Protein AF-A0A8J4EF20-F1 (afdb_monomer_lite)

Structure (mmCIF, N/CA/C/O backbone):
data_AF-A0A8J4EF20-F1
#
_entry.id   AF-A0A8J4EF20-F1
#
loop_
_atom_site.group_PDB
_atom_site.id
_atom_site.type_symbol
_atom_site.label_atom_id
_atom_site.label_alt_id
_atom_site.label_comp_id
_atom_site.label_asym_id
_atom_site.label_entity_id
_atom_site.label_seq_id
_atom_site.pdbx_PDB_ins_code
_atom_site.Cartn_x
_atom_site.Cartn_y
_atom_site.Cartn_z
_atom_site.occupancy
_atom_site.B_iso_or_equiv
_atom_site.auth_seq_id
_atom_site.auth_comp_id
_atom_site.auth_asym_id
_atom_site.auth_atom_id
_atom_site.pdbx_PDB_model_num
ATOM 1 N N . MET A 1 1 ? -8.658 13.257 -1.725 1.00 37.62 1 MET A N 1
ATOM 2 C CA . MET A 1 1 ? -7.494 12.971 -2.589 1.00 37.62 1 MET A CA 1
ATOM 3 C C . MET A 1 1 ? -7.894 11.803 -3.470 1.00 37.62 1 MET A C 1
ATOM 5 O O . MET A 1 1 ? -8.219 10.756 -2.934 1.00 37.62 1 MET A O 1
ATOM 9 N N . GLU A 1 2 ? -8.025 12.010 -4.778 1.00 33.81 2 GLU A N 1
ATOM 10 C CA . GLU A 1 2 ? -8.579 10.992 -5.679 1.00 33.81 2 GLU A CA 1
ATOM 11 C C . GLU A 1 2 ? -7.526 9.910 -5.949 1.00 33.81 2 GLU A C 1
ATOM 13 O O . GLU A 1 2 ? -6.489 10.159 -6.571 1.00 33.81 2 GLU A O 1
ATOM 18 N N . VAL A 1 3 ? -7.759 8.717 -5.404 1.00 44.69 3 VAL A N 1
ATOM 19 C CA . VAL A 1 3 ? -6.876 7.562 -5.561 1.00 44.69 3 VAL A CA 1
ATOM 20 C C . VAL A 1 3 ? -7.042 7.040 -6.986 1.00 44.69 3 VAL A C 1
ATOM 22 O O . VAL A 1 3 ? -7.980 6.313 -7.296 1.00 44.69 3 VAL A O 1
ATOM 25 N N . ARG A 1 4 ? -6.129 7.422 -7.884 1.00 49.66 4 ARG A N 1
ATOM 26 C CA . ARG A 1 4 ? -6.089 6.867 -9.243 1.00 49.66 4 ARG A CA 1
ATOM 27 C C . ARG A 1 4 ? -5.648 5.408 -9.174 1.00 49.66 4 ARG A C 1
ATOM 29 O O . ARG A 1 4 ? -4.462 5.125 -8.993 1.00 49.66 4 ARG A O 1
ATOM 36 N N . SER A 1 5 ? -6.595 4.488 -9.321 1.00 50.69 5 SER A N 1
ATOM 37 C CA . SER A 1 5 ? -6.291 3.071 -9.490 1.00 50.69 5 SER A CA 1
ATOM 38 C C . SER A 1 5 ? -5.600 2.836 -10.839 1.00 50.69 5 SER A C 1
ATOM 40 O O . SER A 1 5 ? -5.718 3.612 -11.792 1.00 50.69 5 SER A O 1
ATOM 42 N N . ARG A 1 6 ? -4.787 1.782 -10.911 1.00 54.69 6 ARG A N 1
ATOM 43 C CA . ARG A 1 6 ? -4.089 1.412 -12.143 1.00 54.69 6 ARG A CA 1
ATOM 44 C C . ARG A 1 6 ? -5.136 0.920 -13.141 1.00 54.69 6 ARG A C 1
ATOM 46 O O . ARG A 1 6 ? -5.892 0.015 -12.800 1.00 54.69 6 ARG A O 1
ATOM 53 N N . ALA A 1 7 ? -5.145 1.470 -14.356 1.00 51.94 7 ALA A N 1
ATOM 54 C CA . ALA A 1 7 ? -5.999 0.956 -15.420 1.00 51.94 7 ALA A CA 1
ATOM 55 C C . ALA A 1 7 ? -5.715 -0.541 -15.606 1.00 51.94 7 ALA A C 1
ATOM 57 O O . ALA A 1 7 ? -4.567 -0.940 -15.843 1.00 51.94 7 ALA A O 1
ATOM 58 N N . THR A 1 8 ? -6.752 -1.359 -15.452 1.00 52.81 8 THR A N 1
ATOM 59 C CA . THR A 1 8 ? -6.697 -2.786 -15.779 1.00 52.81 8 THR A CA 1
ATOM 60 C C . THR A 1 8 ? -6.411 -2.949 -17.271 1.00 52.81 8 THR A C 1
ATOM 62 O O . THR A 1 8 ? -6.638 -2.021 -18.047 1.00 52.81 8 THR A O 1
ATOM 65 N N . SER A 1 9 ? -5.910 -4.110 -17.700 1.00 61.00 9 SER A N 1
ATOM 66 C CA . SER A 1 9 ? -5.631 -4.356 -19.126 1.00 61.00 9 SER A CA 1
ATOM 67 C C . SER A 1 9 ? -6.849 -4.083 -20.021 1.00 61.00 9 SER A C 1
ATOM 69 O O . SER A 1 9 ? -6.689 -3.610 -21.140 1.00 61.00 9 SER A O 1
ATOM 71 N N . ALA A 1 10 ? -8.062 -4.294 -19.500 1.00 56.78 10 ALA A N 1
ATOM 72 C CA . ALA A 1 10 ? -9.322 -3.995 -20.181 1.00 56.78 10 ALA A CA 1
ATOM 73 C C . ALA A 1 10 ? -9.597 -2.489 -20.385 1.00 56.78 10 ALA A C 1
ATOM 75 O O . ALA A 1 10 ? -10.391 -2.124 -21.244 1.00 56.78 10 ALA A O 1
ATOM 76 N N . GLN A 1 11 ? -8.962 -1.611 -19.606 1.00 60.69 11 GLN A N 1
ATOM 77 C CA . GLN A 1 11 ? -9.154 -0.155 -19.641 1.00 60.69 11 GLN A CA 1
ATOM 78 C C . GLN A 1 11 ? -8.081 0.573 -20.465 1.00 60.69 11 GLN A C 1
ATOM 80 O O . GLN A 1 11 ? -8.075 1.804 -20.521 1.00 60.69 11 GLN A O 1
ATOM 85 N N . TRP A 1 12 ? -7.139 -0.148 -21.078 1.00 74.31 12 TRP A N 1
ATOM 86 C CA . TRP A 1 12 ? -6.108 0.467 -21.911 1.00 74.31 12 TRP A CA 1
ATOM 87 C C . TRP A 1 12 ? -6.682 0.883 -23.268 1.00 74.31 12 TRP A C 1
ATOM 89 O O . TRP A 1 12 ? -7.251 0.072 -23.994 1.00 74.31 12 TRP A O 1
ATOM 99 N N . ALA A 1 13 ? -6.492 2.151 -23.637 1.00 72.94 13 ALA A N 1
ATOM 100 C CA . ALA A 1 13 ? -6.752 2.609 -24.995 1.00 72.94 13 ALA A CA 1
ATOM 101 C C . ALA A 1 13 ? -5.622 2.113 -25.912 1.00 72.94 13 ALA A C 1
ATOM 103 O O . ALA A 1 13 ? -4.482 2.566 -25.805 1.00 72.94 13 ALA A O 1
ATOM 104 N N . ILE A 1 14 ? -5.934 1.167 -26.797 1.00 71.25 14 ILE A N 1
ATOM 105 C CA . ILE A 1 14 ? -4.999 0.662 -27.807 1.00 71.25 14 ILE A CA 1
ATOM 106 C C . ILE A 1 14 ? -5.165 1.517 -29.067 1.00 71.25 14 ILE A C 1
ATOM 108 O O . ILE A 1 14 ? -6.250 1.562 -29.651 1.00 71.25 14 ILE A O 1
ATOM 112 N N . SER A 1 15 ? -4.100 2.212 -29.479 1.00 76.38 15 SER A N 1
ATOM 113 C CA . SER A 1 15 ? -4.092 2.935 -30.756 1.00 76.38 15 SER A CA 1
ATOM 114 C C . SER A 1 15 ? -4.264 1.949 -31.911 1.00 76.38 15 SER A C 1
ATOM 116 O O . SER A 1 15 ? -3.551 0.950 -31.981 1.00 76.38 15 SER A O 1
ATOM 118 N N . ARG A 1 16 ? -5.193 2.240 -32.827 1.00 77.50 16 ARG A N 1
ATOM 119 C CA . ARG A 1 16 ? -5.398 1.453 -34.057 1.00 77.50 16 ARG A CA 1
ATOM 120 C C . ARG A 1 16 ? -4.428 1.840 -35.173 1.00 77.50 16 ARG A C 1
ATOM 122 O O . ARG A 1 16 ? -4.312 1.113 -36.153 1.00 77.50 16 ARG A O 1
ATOM 129 N N . GLU A 1 17 ? -3.761 2.981 -35.037 1.00 82.06 17 GLU A N 1
ATOM 130 C CA . GLU A 1 17 ? -2.817 3.482 -36.027 1.00 82.06 17 GLU A CA 1
ATOM 131 C C . GLU A 1 17 ? -1.407 2.982 -35.704 1.00 82.06 17 GLU A C 1
ATOM 133 O O . GLU A 1 17 ? -0.823 3.314 -34.668 1.00 82.06 17 GLU A O 1
ATOM 138 N N . VAL A 1 18 ? -0.881 2.142 -36.594 1.00 76.62 18 VAL A N 1
ATOM 139 C CA . VAL A 1 18 ? 0.451 1.546 -36.488 1.00 76.62 18 VAL A CA 1
ATOM 140 C C . VAL A 1 18 ? 1.435 2.441 -37.239 1.00 76.62 18 VAL A C 1
ATOM 142 O O . VAL A 1 18 ? 1.498 2.424 -38.464 1.00 76.62 18 VAL A O 1
ATOM 145 N N . VAL A 1 19 ? 2.195 3.243 -36.493 1.00 87.00 19 VAL A N 1
ATOM 146 C CA . VAL A 1 19 ? 3.094 4.276 -37.051 1.00 87.00 19 VAL A CA 1
ATOM 147 C C . VAL A 1 19 ? 4.431 3.711 -37.553 1.00 87.00 19 VAL A C 1
ATOM 149 O O . VAL A 1 19 ? 5.170 4.389 -38.261 1.00 87.00 19 VAL A O 1
ATOM 152 N N . HIS A 1 20 ? 4.760 2.469 -37.189 1.00 84.19 20 HIS A N 1
ATOM 153 C CA . HIS A 1 20 ? 5.950 1.766 -37.660 1.00 84.19 20 HIS A CA 1
ATOM 154 C C . HIS A 1 20 ? 5.647 0.281 -37.882 1.00 84.19 20 HIS A C 1
ATOM 156 O O . HIS A 1 20 ? 4.813 -0.279 -37.167 1.00 84.19 20 HIS A O 1
ATOM 162 N N . PRO A 1 21 ? 6.350 -0.397 -38.807 1.00 87.31 21 PRO A N 1
ATOM 163 C CA . PRO A 1 21 ? 6.238 -1.841 -38.952 1.00 87.31 21 PRO A CA 1
ATOM 164 C C . PRO A 1 21 ? 6.422 -2.549 -37.596 1.00 87.31 21 PRO A C 1
ATOM 166 O O . PRO A 1 21 ? 7.342 -2.201 -36.844 1.00 87.31 21 PRO A O 1
ATOM 169 N N . PRO A 1 22 ? 5.546 -3.500 -37.232 1.00 84.62 22 PRO A N 1
ATOM 170 C CA . PRO A 1 22 ? 5.643 -4.196 -35.957 1.00 84.62 22 PRO A CA 1
ATOM 171 C C . PRO A 1 22 ? 6.892 -5.088 -35.918 1.00 84.62 22 PRO A C 1
ATOM 173 O O . PRO A 1 22 ? 7.191 -5.796 -36.876 1.00 84.62 22 PRO A O 1
ATOM 176 N N . LEU A 1 23 ? 7.615 -5.069 -34.793 1.00 91.50 23 LEU A N 1
ATOM 177 C CA . LEU A 1 23 ? 8.835 -5.872 -34.599 1.00 91.50 23 LEU A CA 1
ATOM 178 C C . LEU A 1 23 ? 8.542 -7.375 -34.457 1.00 91.50 23 LEU A C 1
ATOM 180 O O . LEU A 1 23 ? 9.394 -8.209 -34.750 1.00 91.50 23 LEU A O 1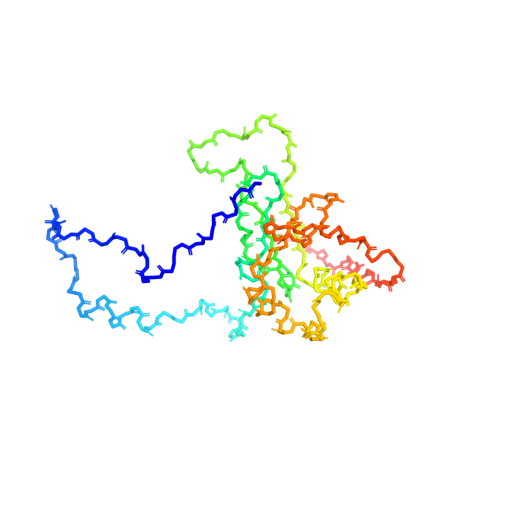
ATOM 184 N N . VAL A 1 24 ? 7.345 -7.715 -33.978 1.00 91.69 24 VAL A N 1
ATOM 185 C CA . VAL A 1 24 ? 6.841 -9.081 -33.803 1.00 91.69 24 VAL A CA 1
ATOM 186 C C . VAL A 1 24 ? 5.360 -9.113 -34.154 1.00 91.69 24 VAL A C 1
ATOM 188 O O . VAL A 1 24 ? 4.673 -8.096 -34.054 1.00 91.69 24 VAL A O 1
ATOM 191 N N . THR A 1 25 ? 4.845 -10.279 -34.540 1.00 88.00 25 THR A N 1
ATOM 192 C CA . THR A 1 25 ? 3.401 -10.430 -34.766 1.00 88.00 25 THR A CA 1
ATOM 193 C C . THR A 1 25 ? 2.626 -10.331 -33.451 1.00 88.00 25 THR A C 1
ATOM 195 O O . THR A 1 25 ? 3.132 -10.691 -32.385 1.00 88.00 25 THR A O 1
ATOM 198 N N . GLU A 1 26 ? 1.366 -9.900 -33.518 1.00 84.06 26 GLU A N 1
ATOM 199 C CA . GLU A 1 26 ? 0.485 -9.832 -32.346 1.00 84.06 26 GLU A CA 1
ATOM 200 C C . GLU A 1 26 ? 0.311 -11.204 -31.679 1.00 84.06 26 GLU A C 1
ATOM 202 O O . GLU A 1 26 ? 0.415 -11.320 -30.462 1.00 84.06 26 GLU A O 1
ATOM 207 N N . ALA A 1 27 ? 0.156 -12.270 -32.468 1.00 85.00 27 ALA A N 1
ATOM 208 C CA . ALA A 1 27 ? 0.059 -13.631 -31.946 1.00 85.00 27 ALA A CA 1
ATOM 209 C C . ALA A 1 27 ? 1.316 -14.050 -31.160 1.00 85.00 27 ALA A C 1
ATOM 211 O O . ALA A 1 27 ? 1.205 -14.675 -30.105 1.00 85.00 27 ALA A O 1
ATOM 212 N N . GLN A 1 28 ? 2.515 -13.683 -31.630 1.00 87.44 28 GLN A N 1
ATOM 213 C CA . GLN A 1 28 ? 3.762 -13.918 -30.893 1.00 87.44 28 GLN A CA 1
ATOM 214 C C . GLN A 1 28 ? 3.825 -13.081 -29.615 1.00 87.44 28 GLN A C 1
ATOM 216 O O . GLN A 1 28 ? 4.210 -13.602 -28.569 1.00 87.44 28 GLN A O 1
ATOM 221 N N . PHE A 1 29 ? 3.412 -11.814 -29.681 1.00 83.75 29 PHE A N 1
ATOM 222 C CA . PHE A 1 29 ? 3.346 -10.938 -28.518 1.00 83.75 29 PHE A CA 1
ATOM 223 C C . PHE A 1 29 ? 2.413 -11.513 -27.442 1.00 83.75 29 PHE A C 1
ATOM 225 O O . PHE A 1 29 ? 2.852 -11.728 -26.315 1.00 83.75 29 PHE A O 1
ATOM 232 N N . VAL A 1 30 ? 1.173 -11.870 -27.794 1.00 82.12 30 VAL A N 1
ATOM 233 C CA . VAL A 1 30 ? 0.188 -12.483 -26.883 1.00 82.12 30 VAL A CA 1
ATOM 234 C C . VAL A 1 30 ? 0.709 -13.799 -26.303 1.00 82.12 30 VAL A C 1
ATOM 236 O O . VAL A 1 30 ? 0.593 -14.039 -25.101 1.00 82.12 30 VAL A O 1
ATOM 239 N N . ARG A 1 31 ? 1.347 -14.638 -27.129 1.00 82.62 31 ARG A N 1
ATOM 240 C CA . ARG A 1 31 ? 1.909 -15.919 -26.682 1.00 82.62 31 ARG A CA 1
ATOM 241 C C . ARG A 1 31 ? 3.025 -15.733 -25.656 1.00 82.62 31 ARG A C 1
ATOM 243 O O . ARG A 1 31 ? 3.066 -16.480 -24.687 1.00 82.62 31 ARG A O 1
ATOM 250 N N . VAL A 1 32 ? 3.896 -14.738 -25.827 1.00 81.56 32 VAL A N 1
ATOM 251 C CA . VAL A 1 32 ? 4.946 -14.413 -24.844 1.00 81.56 32 VAL A CA 1
ATOM 252 C C . VAL A 1 32 ? 4.359 -13.745 -23.597 1.00 81.56 32 VAL A C 1
ATOM 254 O O . VAL A 1 32 ? 4.831 -14.015 -22.495 1.00 81.56 32 VAL A O 1
ATOM 257 N N . GLN A 1 33 ? 3.293 -12.946 -23.724 1.00 72.56 33 GLN A N 1
ATOM 258 C CA . GLN A 1 33 ? 2.591 -12.393 -22.559 1.00 72.56 33 GLN A CA 1
ATOM 259 C C . GLN A 1 33 ? 1.994 -13.490 -21.668 1.00 72.56 33 GLN A C 1
ATOM 261 O O . GLN A 1 33 ? 2.045 -13.376 -20.448 1.00 72.56 33 GLN A O 1
ATOM 266 N N . ALA A 1 34 ? 1.520 -14.596 -22.247 1.00 67.25 34 ALA A N 1
ATOM 267 C CA . ALA A 1 34 ? 1.083 -15.763 -21.475 1.00 67.25 34 ALA A CA 1
ATOM 268 C C . ALA A 1 34 ? 2.238 -16.473 -20.735 1.00 67.25 34 ALA A C 1
ATOM 270 O O . ALA A 1 34 ? 2.005 -17.164 -19.747 1.00 67.25 34 ALA A O 1
ATOM 271 N N . VAL A 1 35 ? 3.483 -16.288 -21.188 1.00 69.31 35 VAL A N 1
ATOM 272 C CA . VAL A 1 35 ? 4.698 -16.867 -20.587 1.00 69.31 35 VAL A CA 1
ATOM 273 C C . VAL A 1 35 ? 5.258 -15.985 -19.464 1.00 69.31 35 VAL A C 1
ATOM 275 O O . VAL A 1 35 ? 6.155 -16.435 -18.748 1.00 69.31 35 VAL A O 1
ATOM 278 N N . HIS A 1 36 ? 4.733 -14.765 -19.251 1.00 50.81 36 HIS A N 1
ATOM 279 C CA . HIS A 1 36 ? 5.174 -13.873 -18.173 1.00 50.81 36 HIS A CA 1
ATOM 280 C C . HIS A 1 36 ? 4.974 -14.517 -16.793 1.00 50.81 36 HIS A C 1
ATOM 282 O O . HIS A 1 36 ? 3.974 -14.351 -16.099 1.00 50.81 36 HIS A O 1
ATOM 288 N N . THR A 1 37 ? 6.007 -15.232 -16.379 1.00 51.72 37 THR A N 1
ATOM 289 C CA . THR A 1 37 ? 6.204 -15.741 -15.036 1.00 51.72 37 THR A CA 1
ATOM 290 C C . THR A 1 37 ? 6.776 -14.576 -14.243 1.00 51.72 37 THR A C 1
ATOM 292 O O . THR A 1 37 ? 7.719 -13.921 -14.696 1.00 51.72 37 THR A O 1
ATOM 295 N N . ALA A 1 38 ? 6.188 -14.263 -13.085 1.00 54.84 38 ALA A N 1
ATOM 296 C CA . ALA A 1 38 ? 6.790 -13.305 -12.161 1.00 54.84 38 ALA A CA 1
ATOM 297 C C . ALA A 1 38 ? 8.282 -13.660 -12.001 1.00 54.84 38 ALA A C 1
ATOM 299 O O . ALA A 1 38 ? 8.562 -14.850 -11.840 1.00 54.84 38 ALA A O 1
ATOM 300 N N . PRO A 1 39 ? 9.219 -12.692 -12.083 1.00 51.75 39 PRO A N 1
ATOM 301 C CA . PRO A 1 39 ? 10.648 -12.976 -12.030 1.00 51.75 39 PRO A CA 1
ATOM 302 C C . PRO A 1 39 ? 10.955 -13.935 -10.883 1.00 51.75 39 PRO A C 1
ATOM 304 O O . PRO A 1 39 ? 10.724 -13.603 -9.717 1.00 51.75 39 PRO A O 1
ATOM 307 N N . MET A 1 40 ? 11.403 -15.141 -11.227 1.00 53.16 40 MET A N 1
ATOM 308 C CA . MET A 1 40 ? 11.771 -16.144 -10.242 1.00 53.16 40 MET A CA 1
ATOM 309 C C . MET A 1 40 ? 13.107 -15.688 -9.643 1.00 53.16 40 MET A C 1
ATOM 311 O O . MET A 1 40 ? 14.055 -15.441 -10.393 1.00 53.16 40 MET A O 1
ATOM 315 N N . PRO A 1 41 ? 13.193 -15.475 -8.323 1.00 59.47 41 PRO A N 1
ATOM 316 C CA . PRO A 1 41 ? 14.456 -15.165 -7.664 1.00 59.47 41 PRO A CA 1
ATOM 317 C C . PRO A 1 41 ? 15.471 -16.278 -7.913 1.00 59.47 41 PRO A C 1
ATOM 319 O O . PRO A 1 41 ? 15.080 -17.416 -8.165 1.00 59.47 41 PRO A O 1
ATOM 322 N N . ALA A 1 42 ? 16.762 -15.963 -7.781 1.00 61.09 42 ALA A N 1
ATOM 323 C CA . ALA A 1 42 ? 17.845 -16.939 -7.928 1.00 61.09 42 ALA A CA 1
ATOM 324 C C . ALA A 1 42 ? 17.653 -18.187 -7.041 1.00 61.09 42 ALA A C 1
ATOM 326 O O . ALA A 1 42 ? 18.047 -19.281 -7.427 1.00 61.09 42 ALA A O 1
ATOM 327 N N . ASP A 1 43 ? 16.969 -18.028 -5.905 1.00 67.00 43 ASP A N 1
ATOM 328 C CA . ASP A 1 43 ? 16.677 -19.092 -4.939 1.00 67.00 43 ASP A CA 1
ATOM 329 C C . ASP A 1 43 ? 15.445 -19.943 -5.311 1.00 67.00 43 ASP A C 1
ATOM 331 O O . ASP A 1 43 ? 15.009 -20.793 -4.540 1.00 67.00 43 ASP A O 1
ATOM 335 N N . GLY A 1 44 ? 14.808 -19.680 -6.456 1.00 63.78 44 GLY A N 1
ATOM 336 C CA . GLY A 1 44 ? 13.643 -20.420 -6.946 1.00 63.78 44 GLY A CA 1
ATOM 337 C C . GLY A 1 44 ? 12.332 -20.172 -6.183 1.00 63.78 44 GLY A C 1
ATOM 338 O O . GLY A 1 44 ? 11.261 -20.561 -6.643 1.00 63.78 44 GLY A O 1
ATOM 339 N N . ALA A 1 45 ? 12.359 -19.500 -5.033 1.00 67.38 45 ALA A N 1
ATOM 340 C CA . ALA A 1 45 ? 11.158 -19.248 -4.242 1.00 67.38 45 ALA A CA 1
ATOM 341 C C . ALA A 1 45 ? 10.253 -18.189 -4.895 1.00 67.38 45 ALA A C 1
ATOM 343 O O . ALA A 1 45 ? 10.678 -17.065 -5.165 1.00 67.38 45 ALA A O 1
ATOM 344 N N . ARG A 1 46 ? 8.967 -18.498 -5.104 1.00 68.94 46 ARG A N 1
ATOM 345 C CA . ARG A 1 46 ? 7.999 -17.505 -5.594 1.00 68.94 46 ARG A CA 1
ATOM 346 C C . ARG A 1 46 ? 7.787 -16.429 -4.526 1.00 68.94 46 ARG A C 1
ATOM 348 O O . ARG A 1 46 ? 7.160 -16.669 -3.500 1.00 68.94 46 ARG A O 1
ATOM 355 N N . ARG A 1 47 ? 8.303 -15.228 -4.783 1.00 77.62 47 ARG A N 1
ATOM 356 C CA . ARG A 1 47 ? 8.114 -14.057 -3.921 1.00 77.62 47 ARG A CA 1
ATOM 357 C C . ARG A 1 47 ? 6.693 -13.520 -4.075 1.00 77.62 47 ARG A C 1
ATOM 359 O O . ARG A 1 47 ? 6.355 -12.947 -5.110 1.00 77.62 47 ARG A O 1
ATOM 366 N N . THR A 1 48 ? 5.879 -13.703 -3.043 1.00 81.19 48 THR A N 1
ATOM 367 C CA . THR A 1 48 ? 4.516 -13.162 -2.966 1.00 81.19 48 THR A CA 1
ATOM 368 C C . THR A 1 48 ? 4.530 -11.830 -2.221 1.00 81.19 48 THR A C 1
ATOM 370 O O . THR A 1 48 ? 5.253 -11.674 -1.242 1.00 81.19 48 THR A O 1
ATOM 373 N N . TYR A 1 49 ? 3.743 -10.870 -2.702 1.00 88.88 49 TYR A N 1
ATOM 374 C CA . TYR A 1 49 ? 3.549 -9.563 -2.077 1.00 88.88 49 TYR A CA 1
ATOM 375 C C . TYR A 1 49 ? 2.053 -9.381 -1.863 1.00 88.88 49 TYR A C 1
ATOM 377 O O . TYR A 1 49 ? 1.322 -9.105 -2.818 1.00 88.88 49 TYR A O 1
ATOM 385 N N . LEU A 1 50 ? 1.587 -9.598 -0.640 1.00 89.38 50 LEU A N 1
ATOM 386 C CA . LEU A 1 50 ? 0.159 -9.653 -0.337 1.00 89.38 50 LEU A CA 1
ATOM 387 C C . LEU A 1 50 ? -0.513 -8.306 -0.609 1.00 89.38 50 LEU A C 1
ATOM 389 O O . LEU A 1 50 ? -1.552 -8.247 -1.264 1.00 89.38 50 LEU A O 1
ATOM 393 N N . LEU A 1 51 ? 0.124 -7.214 -0.190 1.00 91.69 51 LEU A N 1
ATOM 394 C CA . LEU A 1 51 ? -0.429 -5.857 -0.272 1.00 91.69 51 LEU A CA 1
ATOM 395 C C . LEU A 1 51 ? -0.061 -5.104 -1.566 1.00 91.69 51 LEU A C 1
ATOM 397 O O . LEU A 1 51 ? -0.271 -3.890 -1.669 1.00 91.69 51 LEU A O 1
ATOM 401 N N . ALA A 1 52 ? 0.475 -5.796 -2.578 1.00 89.50 52 ALA A N 1
ATOM 402 C CA . ALA A 1 52 ? 0.855 -5.167 -3.838 1.00 89.50 52 ALA A CA 1
ATOM 403 C C . ALA A 1 52 ? -0.334 -4.438 -4.489 1.00 89.50 52 ALA A C 1
ATOM 405 O O . ALA A 1 52 ? -1.415 -4.999 -4.686 1.00 89.50 52 ALA A O 1
ATOM 406 N N . GLY A 1 53 ? -0.111 -3.164 -4.823 1.00 87.19 53 GLY A N 1
ATOM 407 C CA . GLY A 1 53 ? -1.105 -2.295 -5.456 1.00 87.19 53 GLY A CA 1
ATOM 408 C C . GLY A 1 53 ? -2.168 -1.706 -4.522 1.00 87.19 53 GLY A C 1
ATOM 409 O O . GLY A 1 53 ? -2.948 -0.888 -4.992 1.00 87.19 53 GLY A O 1
ATOM 410 N N . VAL A 1 54 ? -2.195 -2.075 -3.235 1.00 92.19 54 VAL A N 1
ATOM 411 C CA . VAL A 1 54 ? -3.146 -1.530 -2.237 1.00 92.19 54 VAL A CA 1
ATOM 412 C C . VAL A 1 54 ? -2.481 -0.492 -1.327 1.00 92.19 54 VAL A C 1
ATOM 414 O O . VAL A 1 54 ? -3.151 0.384 -0.787 1.00 92.19 54 VAL A O 1
ATOM 417 N N . VAL A 1 55 ? -1.156 -0.555 -1.174 1.00 93.00 55 VAL A N 1
ATOM 418 C CA . VAL A 1 55 ? -0.392 0.419 -0.382 1.00 93.00 55 VAL A CA 1
ATOM 419 C C . VAL A 1 55 ? -0.025 1.626 -1.241 1.00 93.00 55 VAL A C 1
ATOM 421 O O . VAL A 1 55 ? 0.622 1.483 -2.283 1.00 93.00 55 VAL A O 1
ATOM 424 N N . VAL A 1 56 ? -0.386 2.821 -0.783 1.00 92.12 56 VAL A N 1
ATOM 425 C CA . VAL A 1 56 ? -0.134 4.104 -1.446 1.00 92.12 56 VAL A CA 1
ATOM 426 C C . VAL A 1 56 ? 0.615 5.059 -0.523 1.00 92.12 56 VAL A C 1
ATOM 428 O O . VAL A 1 56 ? 0.547 4.973 0.699 1.00 92.12 56 VAL A O 1
ATOM 431 N N . CYS A 1 57 ? 1.388 5.966 -1.107 1.00 88.88 57 CYS A N 1
ATOM 432 C CA . CYS A 1 57 ? 2.185 6.910 -0.336 1.00 88.88 57 CYS A CA 1
ATOM 433 C C . CYS A 1 57 ? 1.350 8.150 -0.018 1.00 88.88 57 CYS A C 1
ATOM 435 O O . CYS A 1 57 ? 0.843 8.783 -0.942 1.00 88.88 57 CYS A O 1
ATOM 437 N N . GLY A 1 58 ? 1.271 8.544 1.253 1.00 86.56 58 GLY A N 1
ATOM 438 C CA . GLY A 1 58 ? 0.528 9.734 1.688 1.00 86.56 58 GLY A CA 1
ATOM 439 C C . GLY A 1 58 ? 1.075 11.055 1.142 1.00 86.56 58 GLY A C 1
ATOM 440 O O . GLY A 1 58 ? 0.341 12.029 1.053 1.00 86.56 58 GLY A O 1
ATOM 441 N N . ILE A 1 59 ? 2.338 11.079 0.701 1.00 82.81 59 ILE A N 1
ATOM 442 C CA . ILE A 1 59 ? 3.023 12.308 0.274 1.00 82.81 59 ILE A CA 1
ATOM 443 C C . ILE A 1 59 ? 2.733 12.656 -1.193 1.00 82.81 59 ILE A C 1
ATOM 445 O O . ILE A 1 59 ? 2.506 13.814 -1.525 1.00 82.81 59 ILE A O 1
ATOM 449 N N . CYS A 1 60 ? 2.742 11.675 -2.105 1.00 81.69 60 CYS A N 1
ATOM 450 C CA . CYS A 1 60 ? 2.434 11.937 -3.523 1.00 81.69 60 CYS A CA 1
ATOM 451 C C . CYS A 1 60 ? 1.389 10.990 -4.147 1.00 81.69 60 CYS A C 1
ATOM 453 O O . CYS A 1 60 ? 1.089 11.062 -5.339 1.00 81.69 60 CYS A O 1
ATOM 455 N N . GLY A 1 61 ? 0.775 10.115 -3.355 1.00 83.62 61 GLY A N 1
ATOM 456 C CA . GLY A 1 61 ? -0.407 9.350 -3.766 1.00 83.62 61 GLY A CA 1
ATOM 457 C C . GLY A 1 61 ? -0.146 8.212 -4.746 1.00 83.62 61 GLY A C 1
ATOM 458 O O . GLY A 1 61 ? -1.086 7.587 -5.223 1.00 83.62 61 GLY A O 1
ATOM 459 N N . ARG A 1 62 ? 1.119 7.920 -5.073 1.00 86.00 62 ARG A N 1
ATOM 460 C CA . ARG A 1 62 ? 1.466 6.769 -5.921 1.00 86.00 62 ARG A CA 1
ATOM 461 C C . ARG A 1 62 ? 1.444 5.482 -5.100 1.00 86.00 62 ARG A C 1
ATOM 463 O O . ARG A 1 62 ? 1.858 5.495 -3.940 1.00 86.00 62 ARG A O 1
ATOM 470 N N . ALA A 1 63 ? 1.040 4.379 -5.730 1.00 89.19 63 ALA A N 1
ATOM 471 C CA . ALA A 1 63 ? 1.215 3.042 -5.169 1.00 89.19 63 ALA A CA 1
ATOM 472 C C . ALA A 1 63 ? 2.702 2.763 -4.895 1.00 89.19 63 ALA A C 1
ATOM 474 O O . ALA A 1 63 ? 3.563 3.121 -5.707 1.00 89.19 63 ALA A O 1
ATOM 475 N N . LEU A 1 64 ? 3.004 2.157 -3.746 1.00 90.12 64 LEU A N 1
ATOM 476 C CA . LEU A 1 64 ? 4.375 1.818 -3.374 1.00 90.12 64 LEU A CA 1
ATOM 477 C C . LEU A 1 64 ? 4.864 0.620 -4.185 1.00 90.12 64 LEU A C 1
ATOM 479 O O . LEU A 1 64 ? 4.119 -0.306 -4.503 1.00 90.12 64 LEU A O 1
ATOM 483 N N . ASP A 1 65 ? 6.163 0.612 -4.455 1.00 90.00 65 ASP A N 1
ATOM 484 C CA . ASP A 1 65 ? 6.816 -0.489 -5.137 1.00 90.00 65 ASP A CA 1
ATOM 485 C C . ASP A 1 65 ? 7.207 -1.599 -4.179 1.00 90.00 65 ASP A C 1
ATOM 487 O O . ASP A 1 65 ? 7.956 -1.387 -3.220 1.00 90.00 65 ASP A O 1
ATOM 491 N N . SER A 1 66 ? 6.778 -2.803 -4.530 1.00 90.44 66 SER A N 1
ATOM 492 C CA . SER A 1 66 ? 7.180 -4.049 -3.898 1.00 90.44 66 SER A CA 1
ATOM 493 C C . SER A 1 66 ? 8.694 -4.286 -4.013 1.00 90.44 66 SER A C 1
ATOM 495 O O . SER A 1 66 ? 9.326 -4.036 -5.047 1.00 90.44 66 SER A O 1
ATOM 497 N N . HIS A 1 67 ? 9.298 -4.751 -2.924 1.00 88.81 67 HIS A N 1
ATOM 498 C CA . HIS A 1 67 ? 10.721 -5.065 -2.794 1.00 88.81 67 HIS A CA 1
ATOM 499 C C . HIS A 1 67 ? 10.919 -6.211 -1.799 1.00 88.81 67 HIS A C 1
ATOM 501 O O . HIS A 1 67 ? 10.115 -6.354 -0.885 1.00 88.81 67 HIS A O 1
ATOM 507 N N . TRP A 1 68 ? 12.002 -6.983 -1.924 1.00 87.44 68 TRP A N 1
ATOM 508 C CA . TRP A 1 68 ? 12.430 -7.927 -0.883 1.00 87.44 68 TRP A CA 1
ATOM 509 C C . TRP A 1 68 ? 13.697 -7.443 -0.209 1.00 87.44 68 TRP A C 1
ATOM 511 O O . TRP A 1 68 ? 14.708 -7.254 -0.877 1.00 87.44 68 TRP A O 1
ATOM 521 N N . LEU A 1 69 ? 13.634 -7.236 1.101 1.00 84.81 69 LEU A N 1
ATOM 522 C CA . LEU A 1 69 ? 14.768 -6.822 1.915 1.00 84.81 69 LEU A CA 1
ATOM 523 C C . LEU A 1 69 ? 14.969 -7.857 3.020 1.00 84.81 69 LEU A C 1
ATOM 525 O O . LEU A 1 69 ? 14.051 -8.077 3.803 1.00 84.81 69 LEU A O 1
ATOM 529 N N . HIS A 1 70 ? 16.154 -8.471 3.082 1.00 84.50 70 HIS A N 1
ATOM 530 C CA . HIS A 1 70 ? 16.492 -9.502 4.077 1.00 84.50 70 HIS A CA 1
ATOM 531 C C . HIS A 1 70 ? 15.409 -10.592 4.201 1.00 84.50 70 HIS A C 1
ATOM 533 O O . HIS A 1 70 ? 14.884 -10.829 5.286 1.00 84.50 70 HIS A O 1
ATOM 539 N N . ASP A 1 71 ? 15.027 -11.182 3.064 1.00 81.50 71 ASP A N 1
ATOM 540 C CA . ASP A 1 71 ? 13.991 -12.221 2.962 1.00 81.50 71 ASP A CA 1
ATOM 541 C C . ASP A 1 71 ? 12.604 -11.824 3.483 1.00 81.50 71 ASP A C 1
ATOM 543 O O . ASP A 1 71 ? 11.807 -12.658 3.909 1.00 81.50 71 ASP A O 1
ATOM 547 N N . ARG A 1 72 ? 12.290 -10.525 3.426 1.00 86.50 72 ARG A N 1
ATOM 548 C CA . ARG A 1 72 ? 10.981 -9.988 3.806 1.00 86.50 72 ARG A CA 1
ATOM 549 C C . ARG A 1 72 ? 10.414 -9.091 2.723 1.00 86.50 72 ARG A C 1
ATOM 551 O O . ARG A 1 72 ? 11.128 -8.272 2.141 1.00 86.50 72 ARG A O 1
ATOM 558 N N . ALA A 1 73 ? 9.109 -9.217 2.496 1.00 90.81 73 ALA A N 1
ATOM 559 C CA . ALA A 1 73 ? 8.368 -8.318 1.628 1.00 90.81 73 ALA A CA 1
ATOM 560 C C . ALA A 1 73 ? 8.304 -6.907 2.239 1.00 90.81 73 ALA A C 1
ATOM 562 O O . ALA A 1 73 ? 7.964 -6.711 3.408 1.00 90.81 73 ALA A O 1
ATOM 563 N N . CYS A 1 74 ? 8.630 -5.916 1.419 1.00 92.00 74 CYS A N 1
ATOM 564 C CA . CYS A 1 74 ? 8.673 -4.503 1.760 1.00 92.00 74 CYS A CA 1
ATOM 565 C C . CYS A 1 74 ? 8.078 -3.664 0.626 1.00 92.00 74 CYS A C 1
ATOM 567 O O . CYS A 1 74 ? 8.043 -4.068 -0.536 1.00 92.00 74 CYS A O 1
ATOM 569 N N . TYR A 1 75 ? 7.687 -2.446 0.968 1.00 92.75 75 TYR A N 1
ATOM 570 C CA . TYR A 1 75 ? 7.104 -1.448 0.091 1.00 92.75 75 TYR A CA 1
ATOM 571 C C . TYR A 1 75 ? 7.911 -0.163 0.205 1.00 92.75 75 TYR A C 1
ATOM 573 O O . TYR A 1 75 ? 8.194 0.309 1.307 1.00 92.75 75 TYR A O 1
ATOM 581 N N . ARG A 1 76 ? 8.307 0.411 -0.932 1.00 89.62 76 ARG A N 1
ATOM 582 C CA . ARG A 1 76 ? 9.048 1.676 -0.960 1.00 89.62 76 ARG A CA 1
ATOM 583 C C . ARG A 1 76 ? 8.444 2.655 -1.937 1.00 89.62 76 ARG A C 1
ATOM 585 O O . ARG A 1 76 ? 7.980 2.272 -3.008 1.00 89.62 76 ARG A O 1
ATOM 592 N N . CYS A 1 77 ? 8.539 3.930 -1.607 1.00 87.69 77 CYS A N 1
ATOM 593 C CA . CYS A 1 77 ? 8.154 4.978 -2.528 1.00 87.69 77 CYS A CA 1
ATOM 594 C C . CYS A 1 77 ? 9.330 5.459 -3.406 1.00 87.69 77 CYS A C 1
ATOM 596 O O . CYS A 1 77 ? 10.471 5.541 -2.944 1.00 87.69 77 CYS A O 1
ATOM 598 N N . ARG A 1 78 ? 9.053 5.818 -4.671 1.00 79.38 78 ARG A N 1
ATOM 599 C CA . ARG A 1 78 ? 10.028 6.407 -5.619 1.00 79.38 78 ARG A CA 1
ATOM 600 C C . ARG A 1 78 ? 9.977 7.942 -5.721 1.00 79.38 78 ARG A C 1
ATOM 602 O O . ARG A 1 78 ? 10.619 8.505 -6.607 1.00 79.38 78 ARG A O 1
ATOM 609 N N . HIS A 1 79 ? 9.215 8.643 -4.876 1.00 74.25 79 HIS A N 1
ATOM 610 C CA . HIS A 1 79 ? 9.140 10.114 -4.942 1.00 74.25 79 HIS A CA 1
ATOM 611 C C . HIS A 1 79 ? 10.522 10.755 -4.776 1.00 74.25 79 HIS A C 1
ATOM 613 O O . HIS A 1 79 ? 11.364 10.270 -4.020 1.00 74.25 79 HIS A O 1
ATOM 619 N N . GLY A 1 80 ? 10.773 11.811 -5.552 1.00 60.34 80 GLY A N 1
ATOM 620 C CA . GLY A 1 80 ? 12.049 12.530 -5.566 1.00 60.34 80 GLY A CA 1
ATOM 621 C C . GLY A 1 80 ? 13.192 11.863 -6.348 1.00 60.34 80 GLY A C 1
ATOM 622 O O . GLY A 1 80 ? 14.292 12.407 -6.358 1.00 60.34 80 GLY A O 1
ATOM 623 N N . ARG A 1 81 ? 12.977 10.717 -7.017 1.00 56.50 81 ARG A N 1
ATOM 624 C CA . ARG A 1 81 ? 13.921 10.177 -8.015 1.00 56.50 81 ARG A CA 1
ATOM 625 C C . ARG A 1 81 ? 13.193 9.582 -9.217 1.00 56.50 81 ARG A C 1
ATOM 627 O O . ARG A 1 81 ? 12.849 8.403 -9.240 1.00 56.50 81 ARG A O 1
ATOM 634 N N . THR A 1 82 ? 13.051 10.399 -10.251 1.00 53.66 82 THR A N 1
ATOM 635 C CA . THR A 1 82 ? 12.912 9.917 -11.631 1.00 53.66 82 THR A CA 1
ATOM 636 C C . THR A 1 82 ? 14.153 10.406 -12.368 1.00 53.66 82 THR A C 1
ATOM 638 O O . THR A 1 82 ? 14.609 11.509 -12.082 1.00 53.66 82 THR A O 1
ATOM 641 N N . SER A 1 83 ? 14.721 9.615 -13.280 1.00 55.03 83 SER A N 1
ATOM 642 C CA . SER A 1 83 ? 15.977 9.944 -13.984 1.00 55.03 83 SER A CA 1
ATOM 643 C C . SER A 1 83 ? 15.979 11.304 -14.701 1.00 55.03 83 SER A C 1
ATOM 645 O O . SER A 1 83 ? 17.049 11.786 -15.047 1.00 55.03 83 SER A O 1
ATOM 647 N N . GLY A 1 84 ? 14.814 11.934 -14.891 1.00 53.75 84 GLY A N 1
ATOM 648 C CA . GLY A 1 84 ? 14.666 13.243 -15.527 1.00 53.75 84 GLY A CA 1
ATOM 649 C C . GLY A 1 84 ? 14.056 14.356 -14.666 1.00 53.75 84 GLY A C 1
ATOM 650 O O . GLY A 1 84 ? 13.591 15.328 -15.249 1.00 53.75 84 GLY A O 1
ATOM 651 N N . GLN A 1 85 ? 13.977 14.239 -13.332 1.00 52.22 85 GLN A N 1
ATOM 652 C CA . GLN A 1 85 ? 13.436 15.312 -12.474 1.00 52.22 85 GLN A CA 1
ATOM 653 C C . GLN A 1 85 ? 14.303 15.539 -11.224 1.00 52.22 85 GLN A C 1
ATOM 655 O O . GLN A 1 85 ? 14.699 14.555 -10.588 1.00 52.22 85 GLN A O 1
ATOM 660 N N . PRO A 1 86 ? 14.578 16.802 -10.841 1.00 49.84 86 PRO A N 1
ATOM 661 C CA . PRO A 1 86 ? 15.283 17.103 -9.603 1.00 49.84 86 PRO A CA 1
ATOM 662 C C . PRO A 1 86 ? 14.488 16.605 -8.380 1.00 49.84 86 PRO A C 1
ATOM 664 O O . PRO A 1 86 ? 13.262 16.461 -8.452 1.00 49.84 86 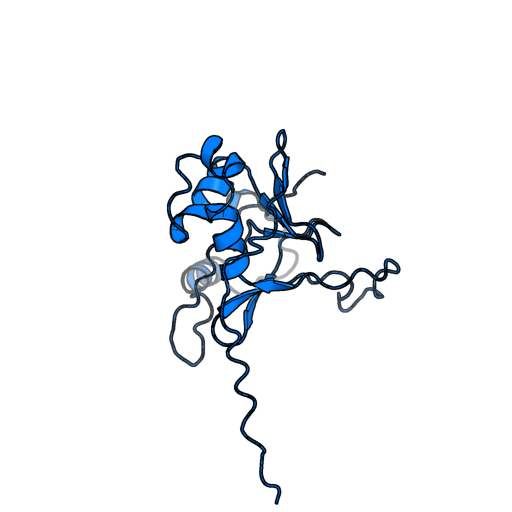PRO A O 1
ATOM 667 N N . PRO A 1 87 ? 15.165 16.316 -7.252 1.00 54.91 87 PRO A N 1
ATOM 668 C CA . PRO A 1 87 ? 14.498 15.941 -6.011 1.00 54.91 87 PRO A CA 1
ATOM 669 C C . PRO A 1 87 ? 13.452 16.993 -5.641 1.00 54.91 87 PRO A C 1
ATOM 671 O O . PRO A 1 87 ? 13.720 18.190 -5.726 1.00 54.91 87 PRO A O 1
ATOM 674 N N . SER A 1 88 ? 12.263 16.555 -5.229 1.00 54.78 88 SER A N 1
ATOM 675 C CA . SER A 1 88 ? 11.231 17.470 -4.748 1.00 54.78 88 SER A CA 1
ATOM 676 C C . SER A 1 88 ? 11.773 18.293 -3.578 1.00 54.78 88 SER A C 1
ATOM 678 O O . SER A 1 88 ? 12.323 17.736 -2.627 1.00 54.78 88 SER A O 1
ATOM 680 N N . THR A 1 89 ? 11.569 19.606 -3.624 1.00 54.28 89 THR A N 1
ATOM 681 C CA . THR A 1 89 ? 11.997 20.585 -2.609 1.00 54.28 89 THR A CA 1
ATOM 682 C C . THR A 1 89 ? 11.361 20.384 -1.231 1.00 54.28 89 THR A C 1
ATOM 684 O O . THR A 1 89 ? 11.758 21.052 -0.284 1.00 54.28 89 THR A O 1
ATOM 687 N N . SER A 1 90 ? 10.412 19.453 -1.079 1.00 57.38 90 SER A N 1
ATOM 688 C CA . SER A 1 90 ? 9.706 19.214 0.184 1.00 57.38 90 SER A CA 1
ATOM 689 C C . SER A 1 90 ? 10.555 18.566 1.283 1.00 57.38 90 SER A C 1
ATOM 691 O O . SER A 1 90 ? 10.080 18.451 2.407 1.00 57.38 90 SER A O 1
ATOM 693 N N . GLY A 1 91 ? 11.773 18.085 0.994 1.00 58.97 91 GLY A N 1
ATOM 694 C CA . GLY A 1 91 ? 12.604 17.388 1.991 1.00 58.97 91 GLY A CA 1
ATOM 695 C C . GLY A 1 91 ? 11.979 16.092 2.535 1.00 58.97 91 GLY A C 1
ATOM 696 O O . GLY A 1 91 ? 12.520 15.481 3.457 1.00 58.97 91 GLY A O 1
ATOM 697 N N . ALA A 1 92 ? 10.852 15.656 1.962 1.00 65.19 92 ALA A N 1
ATOM 698 C CA . ALA A 1 92 ? 10.110 14.486 2.390 1.00 65.19 92 ALA A CA 1
ATOM 699 C C . ALA A 1 92 ? 10.966 13.222 2.248 1.00 65.19 92 ALA A C 1
ATOM 701 O O . ALA A 1 92 ? 11.468 12.893 1.166 1.00 65.19 92 ALA A O 1
ATOM 702 N N . LYS A 1 93 ? 11.134 12.497 3.357 1.00 71.69 93 LYS A N 1
ATOM 703 C CA . LYS A 1 93 ? 11.857 11.225 3.373 1.00 71.69 93 LYS A CA 1
ATOM 704 C C . LYS A 1 93 ? 11.098 10.195 2.539 1.00 71.69 93 LYS A C 1
ATOM 706 O O . LYS A 1 93 ? 9.871 10.157 2.523 1.00 71.69 93 LYS A O 1
ATOM 711 N N . ARG A 1 94 ? 11.837 9.321 1.852 1.00 78.88 94 ARG A N 1
ATOM 712 C CA . ARG A 1 94 ? 11.226 8.188 1.148 1.00 78.88 94 ARG A CA 1
ATOM 713 C C . ARG A 1 94 ? 10.526 7.288 2.161 1.00 78.88 94 ARG A C 1
ATOM 715 O O . ARG A 1 94 ? 11.155 6.837 3.114 1.00 78.88 94 ARG A O 1
ATOM 722 N N . VAL A 1 95 ? 9.257 6.992 1.905 1.00 86.56 95 VAL A N 1
ATOM 723 C CA . VAL A 1 95 ? 8.500 6.008 2.679 1.00 86.56 95 VAL A CA 1
ATOM 724 C C . VAL A 1 95 ? 9.058 4.617 2.383 1.00 86.56 95 VAL A C 1
ATOM 726 O O . VAL A 1 95 ? 9.140 4.210 1.219 1.00 86.56 95 VAL A O 1
ATOM 729 N N . TYR A 1 96 ? 9.444 3.909 3.440 1.00 88.81 96 TYR A N 1
ATOM 730 C CA . TYR A 1 96 ? 9.861 2.511 3.421 1.00 88.81 96 TYR A CA 1
ATOM 731 C C . TYR A 1 96 ? 9.106 1.773 4.511 1.00 88.81 96 TYR A C 1
ATOM 733 O O . TYR A 1 96 ? 9.166 2.153 5.677 1.00 88.81 96 TYR A O 1
ATOM 741 N N . VAL A 1 97 ? 8.402 0.718 4.124 1.00 89.19 97 VAL A N 1
ATOM 742 C CA . VAL A 1 97 ? 7.514 -0.007 5.022 1.00 89.19 97 VAL A CA 1
ATOM 743 C C . VAL A 1 97 ? 7.663 -1.504 4.800 1.00 89.19 97 VAL A C 1
ATOM 745 O O . VAL A 1 97 ? 7.748 -1.961 3.664 1.00 89.19 97 VAL A O 1
ATOM 748 N N . ARG A 1 98 ? 7.697 -2.285 5.880 1.00 90.75 98 ARG A N 1
ATOM 749 C CA . ARG A 1 98 ? 7.685 -3.749 5.799 1.00 90.75 98 ARG A CA 1
ATOM 750 C C . ARG A 1 98 ? 6.250 -4.275 5.771 1.00 90.75 98 ARG A C 1
ATOM 752 O O . ARG A 1 98 ? 5.385 -3.740 6.462 1.00 90.75 98 ARG A O 1
ATOM 759 N N . GLU A 1 99 ? 6.013 -5.330 4.998 1.00 92.31 99 GLU A N 1
ATOM 760 C CA . GLU A 1 99 ? 4.689 -5.944 4.858 1.00 92.31 99 GLU A CA 1
ATOM 761 C C . GLU A 1 99 ? 4.169 -6.511 6.183 1.00 92.31 99 GLU A C 1
ATOM 763 O O . GLU A 1 99 ? 3.009 -6.305 6.522 1.00 92.31 99 GLU A O 1
ATOM 768 N N . ASP A 1 100 ? 5.029 -7.152 6.972 1.00 90.69 100 ASP A N 1
ATOM 769 C CA . ASP A 1 100 ? 4.644 -7.738 8.258 1.00 90.69 100 ASP A CA 1
ATOM 770 C C . ASP A 1 100 ? 4.171 -6.689 9.273 1.00 90.69 100 ASP A C 1
ATOM 772 O O . ASP A 1 100 ? 3.167 -6.895 9.950 1.00 90.69 100 ASP A O 1
ATOM 776 N N . HIS A 1 101 ? 4.824 -5.525 9.320 1.00 89.56 101 HIS A N 1
ATOM 777 C CA . HIS A 1 101 ? 4.383 -4.397 10.152 1.00 89.56 101 HIS A CA 1
ATOM 778 C C . HIS A 1 101 ? 3.034 -3.827 9.702 1.00 89.56 101 HIS A C 1
ATOM 780 O O . HIS A 1 101 ? 2.215 -3.451 10.541 1.00 89.56 101 HIS A O 1
ATOM 786 N N . LEU A 1 102 ? 2.786 -3.764 8.390 1.00 90.56 102 LEU A N 1
ATOM 787 C CA . LEU A 1 102 ? 1.495 -3.327 7.849 1.00 90.56 102 LEU A CA 1
ATOM 788 C C . LEU A 1 102 ? 0.384 -4.302 8.202 1.00 90.56 102 LEU A C 1
ATOM 790 O O . LEU A 1 102 ? -0.647 -3.884 8.723 1.00 90.56 102 LEU A O 1
ATOM 794 N N . LEU A 1 103 ? 0.607 -5.590 7.952 1.00 91.88 103 LEU A N 1
ATOM 795 C CA . LEU A 1 103 ? -0.363 -6.638 8.244 1.00 91.88 103 LEU A CA 1
ATOM 796 C C . LEU A 1 103 ? -0.687 -6.684 9.737 1.0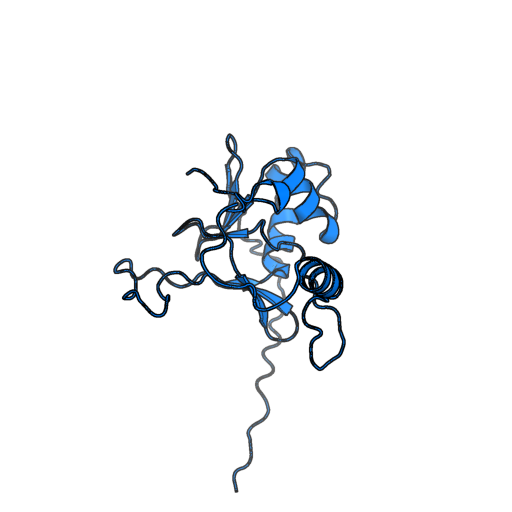0 91.88 103 LEU A C 1
ATOM 798 O O . LEU A 1 103 ? -1.860 -6.742 10.091 1.00 91.88 103 LEU A O 1
ATOM 802 N N . ALA A 1 104 ? 0.321 -6.575 10.608 1.00 90.50 104 ALA A N 1
ATOM 803 C CA . ALA A 1 104 ? 0.117 -6.539 12.053 1.00 90.50 104 ALA A CA 1
ATOM 804 C C . ALA A 1 104 ? -0.747 -5.347 12.496 1.00 90.50 104 ALA A C 1
ATOM 806 O O . ALA A 1 104 ? -1.627 -5.514 13.334 1.00 90.50 104 ALA A O 1
ATOM 807 N N . ARG A 1 105 ? -0.543 -4.157 11.917 1.00 90.12 105 ARG A N 1
ATOM 808 C CA . ARG A 1 105 ? -1.376 -2.977 12.214 1.00 90.12 105 ARG A CA 1
ATOM 809 C C . ARG A 1 105 ? -2.800 -3.126 11.701 1.00 90.12 105 ARG A C 1
ATOM 811 O O . ARG A 1 105 ? -3.740 -2.867 12.439 1.00 90.12 105 ARG A O 1
ATOM 818 N N . VAL A 1 106 ? -2.956 -3.560 10.455 1.00 91.38 106 VAL A N 1
ATOM 819 C CA . VAL A 1 106 ? -4.264 -3.736 9.811 1.00 91.38 106 VAL A CA 1
ATOM 820 C C . VAL A 1 106 ? -5.092 -4.784 10.550 1.00 91.38 106 VAL A C 1
ATOM 822 O O . VAL A 1 106 ? -6.232 -4.520 10.922 1.00 91.38 106 VAL A O 1
ATOM 825 N N . LEU A 1 107 ? -4.495 -5.938 10.852 1.00 90.75 107 LEU A N 1
ATOM 826 C CA . LEU A 1 107 ? -5.142 -6.987 11.635 1.00 90.75 107 LEU A CA 1
ATOM 827 C C . LEU A 1 107 ? -5.272 -6.608 13.115 1.00 90.75 107 LEU A C 1
ATOM 829 O O . LEU A 1 107 ? -6.110 -7.183 13.795 1.00 90.75 107 LEU A O 1
ATOM 833 N N . GLY A 1 108 ? -4.465 -5.694 13.650 1.00 88.81 108 GLY A N 1
ATOM 834 C CA . GLY A 1 108 ? -4.540 -5.252 15.047 1.00 88.81 108 GLY A CA 1
ATOM 835 C C . GLY A 1 108 ? -5.588 -4.165 15.308 1.00 88.81 108 GLY A C 1
ATOM 836 O O . GLY A 1 108 ? -6.018 -3.988 16.451 1.00 88.81 108 GLY A O 1
ATOM 837 N N . ASP A 1 109 ? -6.023 -3.444 14.273 1.00 90.56 109 ASP A N 1
ATOM 838 C CA . ASP A 1 109 ? -6.908 -2.293 14.430 1.00 90.56 109 ASP A CA 1
ATOM 839 C C . ASP A 1 109 ? -8.370 -2.704 14.674 1.00 90.56 109 ASP A C 1
ATOM 841 O O . ASP A 1 109 ? -9.051 -3.302 13.835 1.00 90.56 109 ASP A O 1
ATOM 845 N N . ARG A 1 110 ? -8.888 -2.345 15.854 1.00 89.81 110 ARG A N 1
ATOM 846 C CA . ARG A 1 110 ? -10.254 -2.696 16.274 1.00 89.81 110 ARG A CA 1
ATOM 847 C C . ARG A 1 110 ? -11.336 -1.970 15.477 1.00 89.81 110 ARG A C 1
ATOM 849 O O . ARG A 1 110 ? -12.435 -2.507 15.342 1.00 89.81 110 ARG A O 1
ATOM 856 N N . ARG A 1 111 ? -11.075 -0.745 15.007 1.00 90.31 111 ARG A N 1
ATOM 857 C CA . ARG A 1 111 ? -12.053 0.019 14.219 1.00 90.31 111 ARG A CA 1
ATOM 858 C C . ARG A 1 111 ? -12.164 -0.583 12.830 1.00 90.31 111 ARG A C 1
ATOM 860 O O . ARG A 1 111 ? -13.280 -0.814 12.374 1.00 90.31 111 ARG A O 1
ATOM 867 N N . LEU A 1 112 ? -11.029 -0.914 12.218 1.00 89.62 112 LEU A N 1
ATOM 868 C CA . LEU A 1 112 ? -10.998 -1.565 10.918 1.00 89.62 112 LEU A CA 1
ATOM 869 C C . LEU A 1 112 ? -11.675 -2.938 10.971 1.00 89.62 112 LEU A C 1
ATOM 871 O O . LEU A 1 112 ? -12.547 -3.189 10.151 1.00 89.62 112 LEU A O 1
ATOM 875 N N . ARG A 1 113 ? -11.396 -3.768 11.986 1.00 90.00 113 ARG A N 1
ATOM 876 C CA . ARG A 1 113 ? -12.099 -5.056 12.175 1.00 90.00 113 ARG A CA 1
ATOM 877 C C . ARG A 1 113 ? -13.607 -4.923 12.374 1.00 90.00 113 ARG A C 1
ATOM 879 O O . ARG A 1 113 ? -14.352 -5.826 12.016 1.00 90.00 113 ARG A O 1
ATOM 886 N N . ARG A 1 114 ? -14.074 -3.826 12.979 1.00 90.69 114 ARG A N 1
ATOM 887 C CA . ARG A 1 114 ? -15.514 -3.583 13.150 1.00 90.69 114 ARG A CA 1
ATOM 888 C C . ARG A 1 114 ? -16.187 -3.247 11.820 1.00 90.69 114 ARG A C 1
ATOM 890 O O . ARG A 1 114 ? -17.327 -3.646 11.620 1.00 90.69 114 ARG A O 1
ATOM 897 N N . LEU A 1 115 ? -15.507 -2.497 10.954 1.00 89.94 115 LEU A N 1
ATOM 898 C CA . LEU A 1 115 ? -16.018 -2.159 9.624 1.00 89.94 115 LEU A CA 1
ATOM 899 C C . LEU A 1 115 ? -15.880 -3.322 8.639 1.00 89.94 115 LEU A C 1
ATOM 901 O O . LEU A 1 115 ? -16.750 -3.511 7.799 1.00 89.94 115 LEU A O 1
ATOM 905 N N . LEU A 1 116 ? -14.799 -4.092 8.760 1.00 90.88 116 LEU A N 1
ATOM 906 C CA . LEU A 1 116 ? -14.434 -5.197 7.882 1.00 90.88 116 LEU A CA 1
ATOM 907 C C . LEU A 1 116 ? -14.285 -6.486 8.707 1.00 90.88 116 LEU A C 1
ATOM 909 O O . LEU A 1 116 ? -13.163 -6.883 9.028 1.00 90.88 116 LEU A O 1
ATOM 913 N N . PRO A 1 117 ? -15.394 -7.151 9.073 1.00 88.88 117 PRO A N 1
ATOM 914 C CA . PRO A 1 117 ? -15.343 -8.377 9.871 1.00 88.88 117 PRO A CA 1
ATOM 915 C C . PRO A 1 117 ? -14.662 -9.547 9.141 1.00 88.88 117 PRO A C 1
ATOM 917 O O . PRO A 1 117 ? -14.141 -10.442 9.797 1.00 88.88 117 PRO A O 1
ATOM 920 N N . GLU A 1 118 ? -14.613 -9.512 7.805 1.00 88.94 118 GLU A N 1
ATOM 921 C CA . GLU A 1 118 ? -13.905 -10.481 6.949 1.00 88.94 118 GLU A CA 1
ATOM 922 C C . GLU A 1 118 ? -12.372 -10.350 7.017 1.00 88.94 118 GLU A C 1
ATOM 924 O O . GLU A 1 118 ? -11.644 -11.162 6.457 1.00 88.94 118 GLU A O 1
ATOM 929 N N . LEU A 1 119 ? -11.847 -9.317 7.684 1.00 88.44 119 LEU A N 1
ATOM 930 C CA . LEU A 1 119 ? -10.412 -9.076 7.804 1.00 88.44 119 LEU A CA 1
ATOM 931 C C . LEU A 1 119 ? -9.807 -9.963 8.910 1.00 88.44 119 LEU A C 1
ATOM 933 O O . LEU A 1 119 ? -9.444 -9.495 9.993 1.00 88.44 119 LEU A O 1
ATOM 937 N N . THR A 1 120 ? -9.734 -11.267 8.647 1.00 85.06 120 THR A N 1
ATOM 938 C CA . THR A 1 120 ? -9.295 -12.287 9.611 1.00 85.06 120 THR A CA 1
ATOM 939 C C . THR A 1 120 ? -7.849 -12.711 9.419 1.00 85.06 120 THR A C 1
ATOM 941 O O . THR A 1 120 ? -7.099 -12.781 10.397 1.00 85.06 120 THR A O 1
ATOM 944 N N . GLU A 1 121 ? -7.436 -12.950 8.175 1.00 88.69 121 GLU A N 1
ATOM 945 C CA . GLU A 1 121 ? -6.120 -13.499 7.861 1.00 88.69 121 GLU A CA 1
ATOM 946 C C . GLU A 1 121 ? -5.280 -12.570 6.989 1.00 88.69 121 GLU A C 1
ATOM 948 O O . GLU A 1 121 ? -5.775 -11.854 6.118 1.00 88.69 121 GLU A O 1
ATOM 953 N N . ALA A 1 122 ? -3.960 -12.630 7.180 1.00 87.56 122 ALA A N 1
ATOM 954 C CA . ALA A 1 122 ? -3.000 -11.822 6.433 1.00 87.56 122 ALA A CA 1
ATOM 955 C C . ALA A 1 122 ? -3.117 -11.989 4.908 1.00 87.56 122 ALA A C 1
ATOM 957 O O . ALA A 1 122 ? -2.964 -11.014 4.172 1.00 87.56 122 ALA A O 1
ATOM 958 N N . ALA A 1 123 ? -3.396 -13.208 4.439 1.00 86.88 123 ALA A N 1
ATOM 959 C CA . ALA A 1 123 ? -3.512 -13.517 3.016 1.00 86.88 123 ALA A CA 1
ATOM 960 C C . ALA A 1 123 ? -4.714 -12.823 2.349 1.00 86.88 123 ALA A C 1
ATOM 962 O O . ALA A 1 123 ? -4.668 -12.515 1.157 1.00 86.88 123 ALA A O 1
ATOM 963 N N . GLU A 1 124 ? -5.762 -12.537 3.120 1.00 88.50 124 GLU A N 1
ATOM 964 C CA . GLU A 1 124 ? -7.039 -12.019 2.627 1.00 88.50 124 GLU A CA 1
ATOM 965 C C . GLU A 1 124 ? -7.119 -10.495 2.695 1.00 88.50 124 GLU A C 1
ATOM 967 O O . GLU A 1 124 ? -7.885 -9.892 1.944 1.00 88.50 124 GLU A O 1
ATOM 972 N N . VAL A 1 125 ? -6.282 -9.856 3.525 1.00 91.62 125 VAL A N 1
ATOM 973 C CA . VAL A 1 125 ? -6.285 -8.401 3.760 1.00 91.62 125 VAL A CA 1
ATOM 974 C C . VAL A 1 125 ? -6.401 -7.611 2.457 1.00 91.62 125 VAL A C 1
ATOM 976 O O . VAL A 1 125 ? -7.241 -6.727 2.332 1.00 91.62 125 VAL A O 1
ATOM 979 N N . ALA A 1 126 ? -5.587 -7.932 1.452 1.00 90.31 126 ALA A N 1
ATOM 980 C CA . ALA A 1 126 ? -5.598 -7.182 0.202 1.00 90.31 126 ALA A CA 1
ATOM 981 C C . ALA A 1 126 ? -6.856 -7.421 -0.645 1.00 90.31 126 ALA A C 1
ATOM 983 O O . ALA A 1 126 ? -7.266 -6.527 -1.383 1.00 90.31 126 ALA A O 1
ATOM 984 N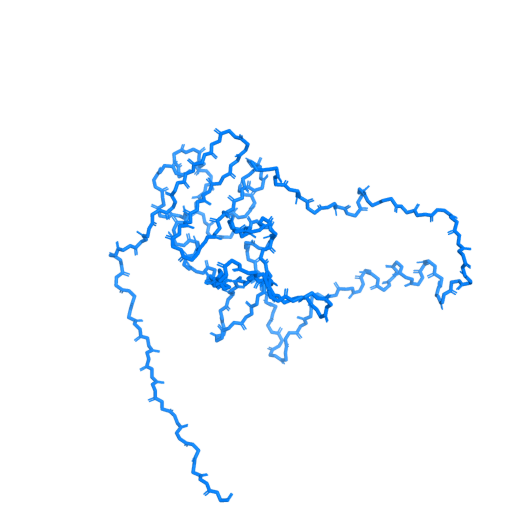 N . ALA A 1 127 ? -7.450 -8.614 -0.582 1.00 89.19 127 ALA A N 1
ATOM 985 C CA . ALA A 1 127 ? -8.704 -8.908 -1.269 1.00 89.19 127 ALA A CA 1
ATOM 986 C C . ALA A 1 127 ? -9.864 -8.149 -0.615 1.00 89.19 127 ALA A C 1
ATOM 988 O O . ALA A 1 127 ? -10.588 -7.447 -1.318 1.00 89.19 127 ALA A O 1
ATOM 989 N N . VAL A 1 128 ? -9.959 -8.196 0.717 1.00 91.38 128 VAL A N 1
ATOM 990 C CA . VAL A 1 128 ? -10.992 -7.495 1.494 1.00 91.38 128 VAL A CA 1
ATOM 991 C C . VAL A 1 128 ? -10.895 -5.983 1.295 1.00 91.38 128 VAL A C 1
ATOM 993 O O . VAL A 1 128 ? -11.899 -5.335 1.004 1.00 91.38 128 VAL A O 1
ATOM 996 N N . LEU A 1 129 ? -9.690 -5.406 1.374 1.00 91.69 129 LEU A N 1
ATOM 997 C CA . LEU A 1 129 ? -9.501 -3.972 1.134 1.00 91.69 129 LEU A CA 1
ATOM 998 C C . LEU A 1 129 ? -9.924 -3.576 -0.285 1.00 91.69 129 LEU A C 1
ATOM 1000 O O . LEU A 1 129 ? -10.640 -2.595 -0.449 1.00 91.69 129 LEU A O 1
ATOM 1004 N N . ARG A 1 130 ? -9.559 -4.363 -1.306 1.00 90.06 130 ARG A N 1
ATOM 1005 C CA . ARG A 1 130 ? -9.983 -4.103 -2.692 1.00 90.06 130 ARG A CA 1
ATOM 1006 C C . ARG A 1 130 ? -11.495 -4.198 -2.875 1.00 90.06 130 ARG A C 1
ATOM 1008 O O . ARG A 1 130 ? -12.055 -3.346 -3.554 1.00 90.06 130 ARG A O 1
ATOM 1015 N N . ALA A 1 131 ? -12.138 -5.199 -2.277 1.00 90.25 131 ALA A N 1
ATOM 1016 C CA . ALA A 1 131 ? -13.588 -5.378 -2.350 1.00 90.25 131 ALA A CA 1
ATOM 1017 C C . ALA A 1 131 ? -14.358 -4.193 -1.743 1.00 90.25 131 ALA A C 1
ATOM 1019 O O . ALA A 1 131 ? -15.470 -3.906 -2.170 1.00 90.25 131 ALA A O 1
ATOM 1020 N N . ASN A 1 132 ? -13.742 -3.485 -0.793 1.00 90.00 132 ASN A N 1
ATOM 1021 C CA . ASN A 1 132 ? -14.313 -2.319 -0.118 1.00 90.00 132 ASN A CA 1
ATOM 1022 C C . ASN A 1 132 ? -13.743 -0.983 -0.633 1.00 90.00 132 ASN A C 1
ATOM 1024 O O . ASN A 1 132 ? -13.887 0.040 0.032 1.00 90.00 132 ASN A O 1
ATOM 1028 N N . GLU A 1 133 ? -13.055 -0.992 -1.782 1.00 91.12 133 GLU A N 1
ATOM 1029 C CA . GLU A 1 133 ? -12.424 0.192 -2.390 1.00 91.12 133 GLU A CA 1
ATOM 1030 C C . GLU A 1 133 ? -11.504 0.959 -1.421 1.00 91.12 133 GLU A C 1
ATOM 1032 O O . GLU A 1 133 ? -11.372 2.185 -1.468 1.00 91.12 133 GLU A O 1
ATOM 1037 N N . MET A 1 134 ? -10.854 0.214 -0.525 1.00 91.62 134 MET A N 1
ATOM 1038 C CA . MET A 1 134 ? -9.949 0.742 0.481 1.00 91.62 134 MET A CA 1
ATOM 1039 C C . MET A 1 134 ? -8.488 0.587 0.064 1.00 91.62 134 MET A C 1
ATOM 1041 O O . MET A 1 134 ? -8.074 -0.412 -0.530 1.00 91.62 134 MET A O 1
ATOM 1045 N N . VAL A 1 135 ? -7.675 1.561 0.457 1.00 93.56 135 VAL A N 1
ATOM 1046 C CA . VAL A 1 135 ? -6.220 1.555 0.309 1.00 93.56 135 VAL A CA 1
ATOM 1047 C C . VAL A 1 135 ? -5.543 1.805 1.644 1.00 93.56 135 VAL A C 1
ATOM 1049 O O . VAL A 1 135 ? -6.123 2.395 2.553 1.00 93.56 135 VAL A O 1
ATOM 1052 N N . ILE A 1 136 ? -4.289 1.375 1.760 1.00 93.56 136 ILE A N 1
ATOM 1053 C CA . ILE A 1 136 ? -3.461 1.713 2.916 1.00 93.56 136 ILE A CA 1
ATOM 1054 C C . ILE A 1 136 ? -2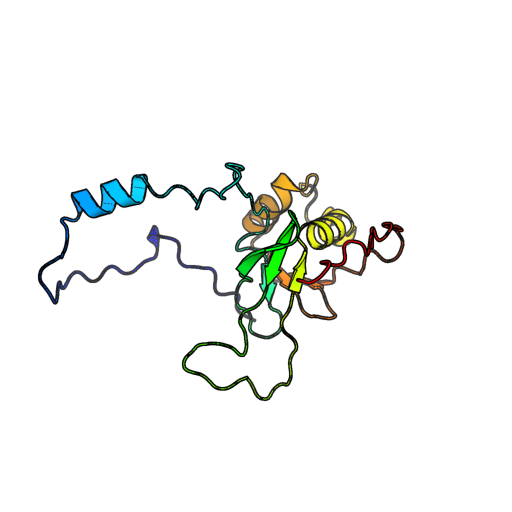.574 2.887 2.530 1.00 93.56 136 ILE A C 1
ATOM 1056 O O . ILE A 1 136 ? -1.693 2.752 1.683 1.00 93.56 136 ILE A O 1
ATOM 1060 N N . VAL A 1 137 ? -2.790 4.033 3.160 1.00 92.56 137 VAL A N 1
ATOM 1061 C CA . VAL A 1 137 ? -1.977 5.232 2.988 1.00 92.56 137 VAL A CA 1
ATOM 1062 C C . VAL A 1 137 ? -0.852 5.223 4.012 1.00 92.56 137 VAL A C 1
ATOM 1064 O O . VAL A 1 137 ? -1.096 5.214 5.218 1.00 92.56 137 VAL A O 1
ATOM 1067 N N . CYS A 1 138 ? 0.389 5.241 3.534 1.00 89.94 138 CYS A N 1
ATOM 1068 C CA . CYS A 1 138 ? 1.578 5.284 4.377 1.00 89.94 138 CYS A CA 1
ATOM 1069 C C . CYS A 1 138 ? 2.352 6.589 4.188 1.00 89.94 138 CYS A C 1
ATOM 1071 O O . CYS A 1 138 ? 2.775 6.926 3.076 1.00 89.94 138 CYS A O 1
ATOM 1073 N N . ASP A 1 139 ? 2.598 7.263 5.302 1.00 84.38 139 ASP A N 1
ATOM 1074 C CA . ASP A 1 139 ? 3.635 8.273 5.488 1.00 84.38 139 ASP A CA 1
ATOM 1075 C C . ASP A 1 139 ? 4.719 7.719 6.438 1.00 84.38 139 ASP A C 1
ATOM 1077 O O . ASP A 1 139 ? 4.595 6.620 6.986 1.00 84.38 139 ASP A O 1
ATOM 1081 N N . HIS A 1 140 ? 5.805 8.460 6.627 1.00 75.75 140 HIS A N 1
ATOM 1082 C CA . HIS A 1 140 ? 6.879 8.141 7.554 1.00 75.75 140 HIS A CA 1
ATOM 1083 C C . HIS A 1 140 ? 6.363 7.998 8.996 1.00 75.75 140 HIS A C 1
ATOM 1085 O O . HIS A 1 140 ? 6.796 7.091 9.706 1.00 75.75 140 HIS A O 1
ATOM 1091 N N . ASP A 1 141 ? 5.391 8.828 9.387 1.00 75.19 141 ASP A N 1
ATOM 1092 C CA . ASP A 1 141 ? 4.930 8.923 10.778 1.00 75.19 141 ASP A CA 1
ATOM 1093 C C . ASP A 1 141 ? 3.449 8.536 10.965 1.00 75.19 141 ASP A C 1
ATOM 1095 O O . ASP A 1 141 ? 3.032 8.198 12.071 1.00 75.19 141 ASP A O 1
ATOM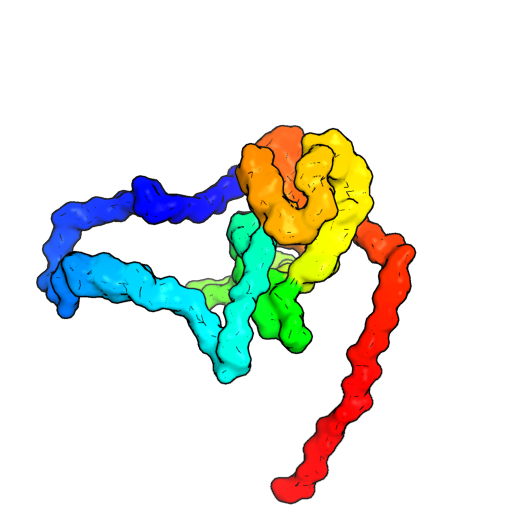 1099 N N . ALA A 1 142 ? 2.652 8.523 9.890 1.00 82.88 142 ALA A N 1
ATOM 1100 C CA . ALA A 1 142 ? 1.207 8.288 9.945 1.00 82.88 142 ALA A CA 1
ATOM 1101 C C . ALA A 1 142 ? 0.754 7.266 8.901 1.00 82.88 142 ALA A C 1
ATOM 1103 O O . ALA A 1 142 ? 1.143 7.325 7.734 1.00 82.88 142 ALA A O 1
ATOM 1104 N N . TRP A 1 143 ? -0.014 6.273 9.340 1.00 89.31 143 TRP A N 1
ATOM 1105 C CA . TRP A 1 143 ? -0.482 5.168 8.507 1.00 89.31 143 TRP A CA 1
ATOM 1106 C C . TRP A 1 143 ? -1.998 5.101 8.652 1.00 89.31 143 TRP A C 1
ATOM 1108 O O . TRP A 1 143 ? -2.499 5.231 9.764 1.00 89.31 143 TRP A O 1
ATOM 1118 N N . ALA A 1 144 ? -2.732 4.915 7.561 1.00 91.62 144 ALA A N 1
ATOM 1119 C CA . ALA A 1 144 ? -4.188 4.886 7.598 1.00 91.62 144 ALA A CA 1
ATOM 1120 C C . ALA A 1 144 ? -4.770 3.925 6.566 1.00 91.62 144 ALA A C 1
ATOM 1122 O O . ALA A 1 144 ? -4.193 3.734 5.500 1.00 91.62 144 ALA A O 1
ATOM 1123 N N . ALA A 1 145 ? -5.926 3.346 6.873 1.00 90.50 145 ALA A N 1
ATOM 1124 C CA . ALA A 1 145 ? -6.792 2.724 5.884 1.00 90.50 145 ALA A CA 1
ATOM 1125 C C . ALA A 1 145 ? -7.804 3.772 5.406 1.00 90.50 145 ALA A C 1
ATOM 1127 O O . ALA A 1 145 ? -8.520 4.362 6.217 1.00 90.50 145 ALA A O 1
ATOM 1128 N N . GLU A 1 146 ? -7.850 4.020 4.102 1.00 91.25 146 GLU A N 1
ATOM 1129 C CA . GLU A 1 146 ? -8.702 5.041 3.495 1.00 91.25 146 GLU A CA 1
ATOM 1130 C C . GLU A 1 146 ? -9.604 4.464 2.417 1.00 91.25 146 GLU A C 1
ATOM 1132 O O . GLU A 1 146 ? -9.191 3.606 1.645 1.00 91.25 146 GLU A O 1
ATOM 1137 N N . SER A 1 147 ? -10.813 5.003 2.344 1.00 88.81 147 SER A N 1
ATOM 1138 C CA . SER A 1 147 ? -11.777 4.859 1.253 1.00 88.81 147 SER A CA 1
ATOM 1139 C C . SER A 1 147 ? -12.253 6.252 0.828 1.00 88.81 147 SER A C 1
ATOM 1141 O O . SER A 1 147 ? -11.827 7.263 1.391 1.00 88.81 147 SER A O 1
ATOM 1143 N N . ALA A 1 148 ? -13.191 6.327 -0.118 1.00 84.06 148 ALA A N 1
ATOM 1144 C CA . ALA A 1 148 ? -13.798 7.597 -0.518 1.00 84.06 148 ALA A CA 1
ATOM 1145 C C . ALA A 1 148 ? -14.519 8.335 0.632 1.00 84.06 148 ALA A C 1
ATOM 1147 O O . ALA A 1 148 ? -14.645 9.558 0.585 1.00 84.06 148 ALA A O 1
ATOM 1148 N N . THR A 1 149 ? -14.994 7.615 1.655 1.00 83.31 149 THR A N 1
ATOM 1149 C CA . THR A 1 149 ? -15.878 8.161 2.702 1.00 83.31 149 THR A CA 1
ATOM 1150 C C . THR A 1 149 ? -15.348 7.988 4.123 1.00 83.31 149 THR A C 1
ATOM 1152 O O . THR A 1 149 ? -15.821 8.660 5.038 1.00 83.31 149 THR A O 1
ATOM 1155 N N . ILE A 1 150 ? -14.368 7.107 4.330 1.00 87.38 150 ILE A N 1
ATOM 1156 C CA . ILE A 1 150 ? -13.852 6.742 5.653 1.00 87.38 150 ILE A CA 1
ATOM 1157 C C . ILE A 1 150 ? -12.327 6.765 5.639 1.00 87.38 150 ILE A C 1
ATOM 1159 O O . ILE A 1 150 ? -11.702 6.169 4.763 1.00 87.38 150 ILE A O 1
ATOM 1163 N N . ARG A 1 151 ? -11.742 7.373 6.675 1.00 90.69 151 ARG A N 1
ATOM 1164 C CA . ARG A 1 151 ? -10.325 7.256 7.030 1.00 90.69 151 ARG A CA 1
ATOM 1165 C C . ARG A 1 151 ? -10.201 6.686 8.440 1.00 90.69 151 ARG A C 1
ATOM 1167 O O . ARG A 1 151 ? -10.819 7.196 9.374 1.00 90.69 151 ARG A O 1
ATOM 1174 N N . ILE A 1 152 ? -9.381 5.653 8.593 1.00 89.62 152 ILE A N 1
ATOM 1175 C CA . ILE A 1 152 ? -9.029 5.061 9.885 1.00 89.62 152 ILE A CA 1
ATOM 1176 C C . ILE A 1 152 ? -7.523 5.159 10.055 1.00 89.62 152 ILE A C 1
ATOM 1178 O O . ILE A 1 152 ? -6.778 4.528 9.308 1.00 89.62 152 ILE A O 1
ATOM 1182 N N . ASP A 1 153 ? -7.073 5.918 11.049 1.00 90.12 153 ASP A N 1
ATOM 1183 C CA . ASP A 1 153 ? -5.658 5.963 11.403 1.00 90.12 153 ASP A CA 1
ATOM 1184 C C . ASP A 1 153 ? -5.244 4.649 12.078 1.00 90.12 153 ASP A C 1
ATOM 1186 O O . ASP A 1 153 ? -5.755 4.280 13.135 1.00 90.12 153 ASP A O 1
ATOM 1190 N N . LEU A 1 154 ? -4.303 3.950 11.446 1.00 83.56 154 LEU A N 1
ATOM 1191 C CA . LEU A 1 154 ? -3.722 2.697 11.907 1.00 83.56 154 LEU A CA 1
ATOM 1192 C C . LEU A 1 154 ? -2.620 3.022 12.915 1.00 83.56 154 LEU A C 1
ATOM 1194 O O . LEU A 1 154 ? -1.448 3.214 12.553 1.00 83.56 154 LEU A O 1
ATOM 1198 N N . ALA A 1 155 ? -3.016 3.108 14.185 1.00 75.00 155 ALA A N 1
ATOM 1199 C CA . ALA A 1 155 ? -2.098 3.375 15.282 1.00 75.00 155 ALA A CA 1
ATOM 1200 C C . ALA A 1 155 ? -0.905 2.401 15.260 1.00 75.00 155 ALA A C 1
ATOM 1202 O O . ALA A 1 155 ? -1.006 1.249 14.827 1.00 75.00 155 ALA A O 1
ATOM 1203 N N . LEU A 1 156 ? 0.255 2.885 15.711 1.00 60.69 156 LEU A N 1
ATOM 1204 C CA . LEU A 1 156 ? 1.405 2.027 15.978 1.00 60.69 156 LEU A CA 1
ATOM 1205 C C . LEU A 1 156 ? 0.955 0.870 16.878 1.00 60.69 156 LEU A C 1
ATOM 1207 O O . LEU A 1 156 ? 0.372 1.110 17.934 1.00 60.69 156 LEU A O 1
ATOM 1211 N N . VAL A 1 157 ? 1.286 -0.369 16.495 1.00 51.53 157 VAL A N 1
ATOM 1212 C CA . VAL A 1 157 ? 1.362 -1.486 17.449 1.00 51.53 157 VAL A CA 1
ATOM 1213 C C . VAL A 1 157 ? 2.588 -1.231 18.332 1.00 51.53 157 VAL A C 1
ATOM 1215 O O . VAL A 1 157 ? 3.606 -1.909 18.236 1.00 51.53 157 VAL A O 1
ATOM 1218 N N . SER A 1 158 ? 2.550 -0.156 19.112 1.00 43.31 158 SER A N 1
ATOM 1219 C CA . SER A 1 158 ? 3.431 0.004 20.255 1.00 43.31 158 SER A CA 1
ATOM 1220 C C . SER A 1 158 ? 2.940 -1.012 21.286 1.00 43.31 158 SER A C 1
ATOM 1222 O O . SER A 1 158 ? 1.751 -1.028 21.588 1.00 43.31 158 SER A O 1
ATOM 1224 N N . ASP A 1 159 ? 3.841 -1.872 21.759 1.00 37.50 159 ASP A N 1
ATOM 1225 C CA . ASP A 1 159 ? 3.642 -2.876 22.823 1.00 37.50 159 ASP A CA 1
ATOM 1226 C C . ASP A 1 159 ? 3.305 -4.320 22.420 1.00 37.50 159 ASP A C 1
ATOM 1228 O O . ASP A 1 159 ? 2.639 -5.041 23.158 1.00 37.50 159 ASP A O 1
ATOM 1232 N N . LEU A 1 160 ? 3.881 -4.828 21.329 1.00 38.31 160 LEU A N 1
ATOM 1233 C CA . LEU A 1 160 ? 4.298 -6.236 21.321 1.00 38.31 160 LEU A CA 1
ATOM 1234 C C . LEU A 1 160 ? 5.783 -6.294 20.988 1.00 38.31 160 LEU A C 1
ATOM 1236 O O . LEU A 1 160 ? 6.182 -6.131 19.837 1.00 38.31 160 LEU A O 1
ATOM 1240 N N . GLY A 1 161 ? 6.592 -6.464 22.038 1.00 33.94 161 GLY A N 1
ATOM 1241 C CA . GLY A 1 161 ? 8.045 -6.558 21.994 1.00 33.94 161 GLY A CA 1
ATOM 1242 C C . GLY A 1 161 ? 8.526 -7.614 21.006 1.00 33.94 161 GLY A C 1
ATOM 1243 O O . GLY A 1 161 ? 8.726 -8.772 21.360 1.00 33.94 161 GLY A O 1
ATOM 1244 N N . PHE A 1 162 ? 8.747 -7.200 19.762 1.00 37.03 162 PHE A N 1
ATOM 1245 C CA . PHE A 1 162 ? 9.500 -7.989 18.808 1.00 37.03 162 PHE A CA 1
ATOM 1246 C C . PHE A 1 162 ? 10.986 -7.827 19.138 1.00 37.03 162 PHE A C 1
ATOM 1248 O O . PHE A 1 162 ? 11.500 -6.705 19.070 1.00 37.03 162 PHE A O 1
ATOM 1255 N N . PRO A 1 163 ? 11.699 -8.911 19.491 1.00 31.55 163 PRO A N 1
ATOM 1256 C CA . PRO A 1 163 ? 13.133 -8.837 19.685 1.00 31.55 163 PRO A CA 1
ATOM 1257 C C . PRO A 1 163 ? 13.770 -8.442 18.352 1.00 31.55 163 PRO A C 1
ATOM 1259 O O . PRO A 1 163 ? 13.524 -9.066 17.321 1.00 31.55 163 PRO A O 1
ATOM 1262 N N . MET A 1 164 ? 14.579 -7.387 18.371 1.00 34.50 164 MET A N 1
ATOM 1263 C CA . MET A 1 164 ? 15.527 -7.089 17.303 1.00 34.50 164 MET A CA 1
ATOM 1264 C C . MET A 1 164 ? 16.530 -8.251 17.225 1.00 34.50 164 MET A C 1
ATOM 1266 O O . MET A 1 164 ? 17.305 -8.401 18.170 1.00 34.50 164 MET A O 1
ATOM 1270 N N . PRO A 1 165 ? 16.628 -9.044 16.140 1.00 39.78 165 PRO A N 1
ATOM 1271 C CA . PRO A 1 165 ? 17.841 -9.798 15.904 1.00 39.78 165 PRO A CA 1
ATOM 1272 C C . PRO A 1 165 ? 18.794 -8.861 15.159 1.00 39.78 165 PRO A C 1
ATOM 1274 O O . PRO A 1 165 ? 18.939 -8.927 13.941 1.00 39.78 165 PRO A O 1
ATOM 1277 N N . PHE A 1 166 ? 19.424 -7.944 15.891 1.00 37.19 166 PHE A N 1
ATOM 1278 C CA . PHE A 1 166 ? 20.667 -7.336 15.426 1.00 37.19 166 PHE A CA 1
ATOM 1279 C C . PHE A 1 166 ? 21.799 -8.291 15.813 1.00 37.19 166 PHE A C 1
ATOM 1281 O O . PHE A 1 166 ? 22.466 -8.116 16.827 1.00 37.19 166 PHE A O 1
ATOM 1288 N N . ALA A 1 167 ? 22.003 -9.338 15.013 1.00 34.66 167 ALA A N 1
ATOM 1289 C CA . ALA A 1 167 ? 23.281 -10.037 15.002 1.00 34.66 167 ALA A CA 1
ATOM 1290 C C . ALA A 1 167 ? 24.204 -9.277 14.043 1.00 34.66 167 ALA A C 1
ATOM 1292 O O . ALA A 1 167 ? 24.264 -9.546 12.844 1.00 34.66 167 ALA A O 1
ATOM 1293 N N . ALA A 1 168 ? 24.884 -8.266 14.579 1.00 43.94 168 ALA A N 1
ATOM 1294 C CA . ALA A 1 168 ? 26.084 -7.733 13.960 1.00 43.94 168 ALA A CA 1
ATOM 1295 C C . ALA A 1 168 ? 27.161 -8.826 14.013 1.00 43.94 168 ALA A C 1
ATOM 1297 O O . ALA A 1 168 ? 27.565 -9.235 15.098 1.00 43.94 168 ALA A O 1
ATOM 1298 N N . GLY A 1 169 ? 27.623 -9.311 12.860 1.00 36.53 169 GLY A N 1
ATOM 1299 C CA . GLY A 1 169 ? 28.755 -10.232 12.845 1.00 36.53 169 GLY A CA 1
ATOM 1300 C C . GLY A 1 169 ? 28.977 -10.965 11.533 1.00 36.53 169 GLY A C 1
ATOM 1301 O O . GLY A 1 169 ? 28.525 -12.087 11.376 1.00 36.53 169 GLY A O 1
ATOM 1302 N N . SER A 1 170 ? 29.768 -10.367 10.644 1.00 38.97 170 SER A N 1
ATOM 1303 C CA . SER A 1 170 ? 30.960 -11.042 10.113 1.00 38.97 170 SER A CA 1
ATOM 1304 C C . SER A 1 170 ? 31.807 -10.017 9.361 1.00 38.97 170 SER A C 1
ATOM 1306 O O . SER A 1 170 ? 31.477 -9.610 8.245 1.00 38.97 170 SER A O 1
ATOM 1308 N N . GLY A 1 171 ? 32.890 -9.573 10.000 1.00 32.94 171 GLY A N 1
ATOM 1309 C CA . GLY A 1 171 ? 33.947 -8.829 9.334 1.00 32.94 171 GLY A CA 1
ATOM 1310 C C . GLY A 1 171 ? 34.555 -9.667 8.210 1.00 32.94 171 GLY A C 1
ATOM 1311 O O . GLY A 1 171 ? 34.811 -10.857 8.376 1.00 32.94 171 GLY A O 1
ATOM 1312 N N . ARG A 1 172 ? 34.790 -9.037 7.060 1.00 36.91 172 ARG A N 1
ATOM 1313 C CA . ARG A 1 172 ? 35.706 -9.562 6.045 1.00 36.91 172 ARG A CA 1
ATOM 1314 C C . ARG A 1 172 ? 37.137 -9.424 6.582 1.00 36.91 172 ARG A C 1
ATOM 1316 O O . ARG A 1 172 ? 37.537 -8.288 6.836 1.00 36.91 172 ARG A O 1
ATOM 1323 N N . PRO A 1 173 ? 37.929 -10.500 6.720 1.00 38.69 173 PRO A N 1
ATOM 1324 C CA . PRO A 1 173 ? 39.370 -10.351 6.819 1.00 38.69 173 PRO A CA 1
ATOM 1325 C C . PRO A 1 173 ? 39.908 -9.970 5.436 1.00 38.69 173 PRO A C 1
ATOM 1327 O O . PRO A 1 173 ? 39.589 -10.606 4.430 1.00 38.69 173 PRO A O 1
ATOM 1330 N N . GLY A 1 174 ? 40.674 -8.883 5.397 1.00 40.56 174 GLY A N 1
ATOM 1331 C CA . GLY A 1 174 ? 41.360 -8.430 4.199 1.00 40.56 174 GLY A CA 1
ATOM 1332 C C . GLY A 1 174 ? 42.439 -9.410 3.746 1.00 40.56 174 GLY A C 1
ATOM 1333 O O . GLY A 1 174 ? 43.075 -10.082 4.560 1.00 40.56 174 GLY A O 1
ATOM 1334 N N . ARG A 1 175 ? 42.649 -9.432 2.434 1.00 38.62 175 ARG A N 1
ATOM 1335 C CA . ARG A 1 175 ? 43.947 -9.590 1.784 1.00 38.62 175 ARG A CA 1
ATOM 1336 C C . ARG A 1 175 ? 43.949 -8.715 0.544 1.00 38.62 175 ARG A C 1
ATOM 1338 O O . ARG A 1 175 ? 42.878 -8.643 -0.099 1.00 38.62 175 ARG A O 1
#

Secondary structure (DSSP, 8-state):
----PPPPGGG----S---S--SS-HHHHHHHHHT------TT------TTTTTEEETTT-PBPEEEEETTEEEEE--TT-BTTBPPPTT-PPPPEEEHHHHHHHHHH-HHHHHH-TT--STTTHHHHHHHTT-EEEE-SS-EEEE-SS-EEE----TTS----------PPPP-

Organism: NCBI:txid65505

Sequence (175 aa):
MEVRSRATSAQWAISREVVHPPLVTEAQFVRVQAVHTAPMPADGARRTYLLAGVVVCGICGRALDSHWLHDRACYRCRHGRTSGQPPSTSGAKRVYVREDHLLARVLGDRRLRRLLPELTEAAEVAAVLRANEMVIVCDHDAWAAESATIRIDLALVSDLGFPMPFAAGSGRPGR

pLDDT: mean 74.85, std 18.79, range [31.55, 93.56]

Radius of gyration: 20.25 Å; chains: 1; bounding box: 60×41×62 Å

Foldseek 3Di:
DDQDADQDPVRDDDDPDDPDDDPDDPVVVVVVVVVPDPPQPPVRDDDDDLQFRQEAEPPPNHGFDWDADPNFIKTKDPAQDDPPDHGPPPPFDIDIGTLVQVLCLCCVDPVNCVVQVVSHDSNCVNVSCVVVQWGWYDGPQWIWIDHPVDIGTRDGPPPDDDDDPPPDDDDDDDD

InterPro domains:
  IPR025827 Recombinase zinc beta ribbon domain [PF13408] (50-107)
  IPR038109 DNA-binding recombinase domain superfamily [G3DSA:3.90.1750.20] (3-61)